Protein AF-A0A6J6HUC5-F1 (afdb_monomer)

Solvent-accessible surface area (backbone atoms only — not comparable to full-atom values): 7338 Å² total; per-residue (Å²): 131,94,62,47,82,43,80,55,97,92,41,81,43,76,46,61,65,71,79,52,49,52,60,52,55,51,50,54,52,51,52,50,19,51,51,27,42,74,72,78,44,67,62,72,72,86,56,63,67,57,55,51,50,39,53,73,71,35,66,73,61,20,65,40,24,32,47,64,48,53,74,62,58,45,51,67,88,85,74,38,88,35,55,26,35,86,55,73,29,87,44,52,39,64,34,46,76,31,66,68,38,40,40,47,71,72,56,59,86,56,96,85,62,81,86,72,82,84,80,77,131

Secondary structure (DSSP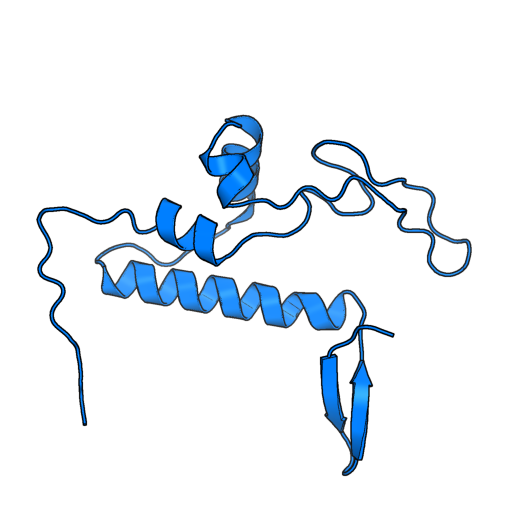, 8-state):
---EEEEETTEEEEE-SHHHHHHHHHHHHHHHHHHHHHTT-PPP---HHHHHHHHHH-HHHHHHHEE---S-B--SSS---PBP-SSSBTTTBT-EE-HHHHHHHHS---TTS--------

InterPro domains:
  IPR036852 Peptidase S8/S53 domain superfamily [G3DSA:3.40.50.200] (2-107)
  IPR036852 Peptidase S8/S53 domain superfamily [SSF52743] (4-106)
  IPR050819 Tripeptidyl-peptidase I and related peptidases [PTHR14218] (3-106)

Radius of gyration: 17.89 Å; Cα contacts (8 Å, |Δi|>4): 130; chains: 1; bounding box: 52×26×49 Å

Sequence (121 aa):
MPGYFLFYQGAWGAVGGTSASAPFTATAFALQSTARVAHGGSRLGFVAPLLYQIAENGGADAERAILDITLGNNDAHEVGVYRATVGYDMASGLGTVRHDGLYDILNPIRPEEPVEPKFTG

Organism: NCBI:txid449393

Mean predicted aligned error: 6.91 Å

Structure (mmCIF, N/CA/C/O backbone):
data_AF-A0A6J6HUC5-F1
#
_entry.id   AF-A0A6J6HUC5-F1
#
loop_
_atom_site.group_PDB
_atom_site.id
_atom_site.type_symbol
_atom_site.label_atom_id
_atom_site.label_alt_id
_atom_site.label_comp_id
_atom_site.label_asym_id
_atom_site.label_entity_id
_atom_site.label_seq_id
_atom_site.pdbx_PDB_ins_code
_atom_site.Cartn_x
_atom_site.Cartn_y
_atom_site.Cartn_z
_atom_site.occupancy
_atom_site.B_iso_or_equiv
_atom_site.auth_seq_id
_atom_site.auth_comp_id
_atom_site.auth_asym_id
_atom_site.auth_atom_id
_atom_site.pdbx_PDB_model_num
ATOM 1 N N . MET A 1 1 ? 6.709 -16.334 -14.437 1.00 49.97 1 MET A N 1
ATOM 2 C CA . MET A 1 1 ? 6.824 -15.038 -13.736 1.00 49.97 1 MET A CA 1
ATOM 3 C C . MET A 1 1 ? 5.502 -14.804 -13.015 1.00 49.97 1 MET A C 1
ATOM 5 O O . MET A 1 1 ? 4.481 -15.045 -13.653 1.00 49.97 1 MET A O 1
ATOM 9 N N . PRO A 1 2 ? 5.479 -14.442 -11.722 1.00 74.81 2 PRO A N 1
ATOM 10 C CA . PRO A 1 2 ? 4.243 -13.994 -11.079 1.00 74.81 2 PRO A CA 1
ATOM 11 C C . PRO A 1 2 ? 3.696 -12.747 -11.798 1.00 74.81 2 PRO A C 1
ATOM 13 O O . PRO A 1 2 ? 4.475 -11.934 -12.293 1.00 74.81 2 PRO A O 1
ATOM 16 N N . GLY A 1 3 ? 2.372 -12.622 -11.898 1.00 83.00 3 GLY A N 1
ATOM 17 C CA . GLY A 1 3 ? 1.691 -11.539 -12.614 1.00 83.00 3 GLY A CA 1
ATOM 18 C C . GLY A 1 3 ? 0.169 -11.709 -12.591 1.00 83.00 3 GLY A C 1
ATOM 19 O O . GLY A 1 3 ? -0.337 -12.736 -12.138 1.00 83.00 3 GLY A O 1
ATOM 20 N N . TYR A 1 4 ? -0.556 -10.705 -13.076 1.00 87.75 4 TYR A N 1
ATOM 21 C CA . TYR A 1 4 ? -2.014 -10.721 -13.193 1.00 87.75 4 TYR A CA 1
ATOM 22 C C . TYR A 1 4 ? -2.423 -11.214 -14.577 1.00 87.75 4 TYR A C 1
ATOM 24 O O . TYR A 1 4 ? -1.856 -10.781 -15.580 1.00 87.75 4 TYR A O 1
ATOM 32 N N . PHE A 1 5 ? -3.430 -12.083 -14.653 1.00 91.56 5 PHE A N 1
ATOM 33 C CA . PHE A 1 5 ? -4.016 -12.450 -15.937 1.00 91.56 5 PHE A CA 1
ATOM 34 C C . PHE A 1 5 ? -4.945 -11.341 -16.428 1.00 91.56 5 PHE A C 1
ATOM 36 O O . PHE A 1 5 ? -5.891 -10.957 -15.742 1.00 91.56 5 PHE A O 1
ATOM 43 N N . LEU A 1 6 ? -4.672 -10.845 -17.631 1.00 92.12 6 LEU A N 1
ATOM 44 C CA . LEU A 1 6 ? -5.479 -9.856 -18.330 1.00 92.12 6 LEU A CA 1
ATOM 45 C C . LEU A 1 6 ? -5.998 -10.482 -19.623 1.00 92.12 6 LEU A C 1
ATOM 47 O O . LEU A 1 6 ? -5.232 -11.073 -20.384 1.00 92.12 6 LEU A O 1
ATOM 51 N N . PHE A 1 7 ? -7.290 -10.318 -19.887 1.00 92.75 7 PHE A N 1
ATOM 52 C CA . PHE A 1 7 ? -7.852 -10.600 -21.200 1.00 92.75 7 PHE A CA 1
ATOM 53 C C . PHE A 1 7 ? -7.885 -9.308 -22.017 1.00 92.75 7 PHE A C 1
ATOM 55 O O . PHE A 1 7 ? -8.558 -8.348 -21.641 1.00 92.75 7 PHE A O 1
ATOM 62 N N . TYR A 1 8 ? -7.146 -9.269 -23.122 1.00 93.81 8 TYR A N 1
ATOM 63 C CA . TYR A 1 8 ? -7.031 -8.088 -23.973 1.00 93.81 8 TYR A CA 1
ATOM 64 C C . TYR A 1 8 ? -6.973 -8.504 -25.443 1.00 93.81 8 TYR A C 1
ATOM 66 O O . TYR A 1 8 ? -6.308 -9.474 -25.795 1.00 93.81 8 TYR A O 1
ATOM 74 N N . GLN A 1 9 ? -7.713 -7.791 -26.299 1.00 94.81 9 GLN A N 1
ATOM 75 C CA . GLN A 1 9 ? -7.807 -8.067 -27.743 1.00 94.81 9 GLN A CA 1
ATOM 76 C C . GLN A 1 9 ? -8.108 -9.539 -28.098 1.00 94.81 9 GLN A C 1
ATOM 78 O O . GLN A 1 9 ? -7.591 -10.077 -29.071 1.00 94.81 9 GLN A O 1
ATOM 83 N N . GLY A 1 10 ? -8.970 -10.198 -27.319 1.00 96.62 10 GLY A N 1
ATOM 84 C CA . GLY A 1 10 ? -9.394 -11.572 -27.603 1.00 96.62 10 GLY A CA 1
ATOM 85 C C . GLY A 1 10 ? -8.447 -12.663 -27.093 1.00 96.62 10 GLY A C 1
ATOM 86 O O . GLY A 1 10 ? -8.703 -13.836 -27.354 1.00 96.62 10 GLY A O 1
ATOM 87 N N . ALA A 1 11 ? -7.387 -12.313 -26.359 1.00 95.69 11 ALA A N 1
ATOM 88 C CA . ALA A 1 11 ? -6.417 -13.270 -25.835 1.00 95.69 11 ALA A CA 1
ATOM 89 C C . ALA A 1 11 ? -6.128 -13.055 -24.343 1.00 95.69 11 ALA A C 1
ATOM 91 O O . ALA A 1 11 ? -6.179 -11.937 -23.829 1.00 95.69 11 ALA A O 1
ATOM 92 N N . TRP A 1 12 ? -5.790 -14.145 -23.653 1.00 95.06 12 TRP A N 1
ATOM 93 C CA . TRP A 1 12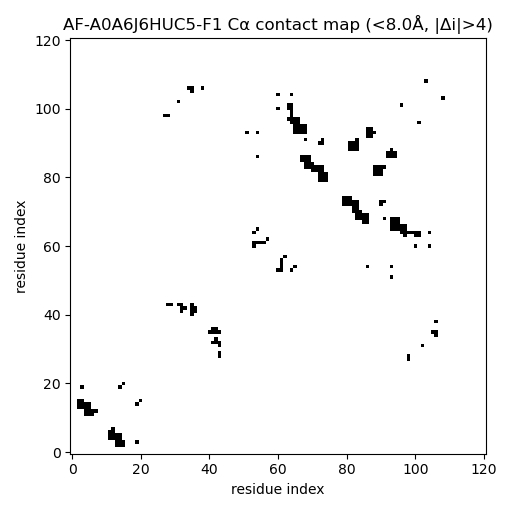 ? -5.249 -14.102 -22.297 1.00 95.06 12 TRP A CA 1
ATOM 94 C C . TRP A 1 12 ? -3.751 -13.806 -22.332 1.00 95.06 12 TRP A C 1
ATOM 96 O O . TRP A 1 12 ? -3.004 -14.430 -23.085 1.00 95.06 12 TRP A O 1
ATOM 106 N N . GLY A 1 13 ? -3.310 -12.897 -21.471 1.00 91.50 13 GLY A N 1
ATOM 107 C CA . GLY A 1 13 ? -1.903 -12.601 -21.233 1.00 91.50 13 GLY A CA 1
ATOM 108 C C . GLY A 1 13 ? -1.627 -12.380 -19.750 1.00 91.50 13 GLY A C 1
ATOM 109 O O . GLY A 1 13 ? -2.548 -12.208 -18.953 1.00 91.50 13 GLY A O 1
ATOM 110 N N . ALA A 1 14 ? -0.350 -12.389 -19.378 1.00 91.38 14 ALA A N 1
ATOM 111 C CA . ALA A 1 14 ? 0.095 -11.998 -18.047 1.00 91.38 14 ALA A CA 1
ATOM 112 C C . ALA A 1 14 ? 0.665 -10.575 -18.097 1.00 91.38 14 ALA A C 1
ATOM 114 O O . ALA A 1 14 ? 1.484 -10.264 -18.962 1.00 91.38 14 ALA A O 1
ATOM 115 N N . VAL A 1 15 ? 0.241 -9.727 -17.164 1.00 90.12 15 VAL A N 1
ATOM 116 C CA . VAL A 1 15 ? 0.730 -8.355 -16.987 1.00 90.12 15 VAL A CA 1
ATOM 117 C C . VAL A 1 15 ? 1.253 -8.152 -15.567 1.00 90.12 15 VAL A C 1
ATOM 119 O O . VAL A 1 15 ? 0.934 -8.907 -14.648 1.00 90.12 15 VAL A O 1
ATOM 122 N N . GLY A 1 16 ? 2.065 -7.120 -15.375 1.00 88.12 16 GLY A N 1
ATOM 123 C CA . GLY A 1 16 ? 2.602 -6.741 -14.072 1.00 88.12 16 GLY A CA 1
ATOM 124 C C . GLY A 1 16 ? 2.795 -5.233 -13.975 1.00 88.12 16 GLY A C 1
ATOM 125 O O . GLY A 1 16 ? 2.098 -4.464 -14.635 1.00 88.12 16 GLY A O 1
ATOM 126 N N . GLY A 1 17 ? 3.767 -4.819 -13.168 1.00 88.81 17 GLY A N 1
ATOM 127 C CA . GLY A 1 17 ? 4.110 -3.413 -12.975 1.00 88.81 17 GLY A CA 1
ATOM 128 C C . GLY A 1 17 ? 3.208 -2.690 -11.973 1.00 88.81 17 GLY A C 1
ATOM 129 O O . GLY A 1 17 ? 2.150 -3.176 -11.571 1.00 88.81 17 GLY A O 1
ATOM 130 N N . THR A 1 18 ? 3.632 -1.491 -11.577 1.00 90.06 18 THR A N 1
ATOM 131 C CA . THR A 1 18 ? 2.909 -0.635 -10.619 1.00 90.06 18 THR A CA 1
ATOM 132 C C . THR A 1 18 ? 1.516 -0.249 -11.116 1.00 90.06 18 THR A C 1
ATOM 134 O O . THR A 1 18 ? 0.598 -0.084 -10.313 1.00 90.06 18 THR A O 1
ATOM 137 N N . SER A 1 19 ? 1.324 -0.193 -12.438 1.00 92.19 19 SER A N 1
ATOM 138 C CA . SER A 1 19 ? 0.017 -0.006 -13.073 1.00 92.19 19 SER A CA 1
ATOM 139 C C . SER A 1 19 ? -0.985 -1.107 -12.731 1.00 92.19 19 SER A C 1
ATOM 141 O O . SER A 1 19 ? -2.172 -0.815 -12.672 1.00 92.19 19 SER A O 1
ATOM 143 N N . ALA A 1 20 ? -0.540 -2.346 -12.490 1.00 90.38 20 ALA A N 1
ATOM 144 C CA . ALA A 1 20 ? -1.421 -3.424 -12.043 1.00 90.38 20 ALA A CA 1
ATOM 145 C C . ALA A 1 20 ? -1.705 -3.343 -10.531 1.00 90.38 20 ALA A C 1
ATOM 147 O O . ALA A 1 20 ? -2.813 -3.649 -10.095 1.00 90.38 20 ALA A O 1
ATOM 148 N N . SER A 1 21 ? -0.741 -2.866 -9.736 1.00 90.94 21 SER A N 1
ATOM 149 C CA . SER A 1 21 ? -0.917 -2.664 -8.290 1.00 90.94 21 SER A CA 1
ATOM 150 C C . SER A 1 21 ? -1.907 -1.538 -7.965 1.00 90.94 21 SER A C 1
ATOM 152 O O . SER A 1 21 ? -2.744 -1.693 -7.079 1.00 90.94 21 SER A O 1
ATOM 154 N N . ALA A 1 22 ? -1.861 -0.421 -8.699 1.00 93.62 22 ALA A N 1
ATOM 155 C CA . ALA A 1 22 ? -2.703 0.752 -8.448 1.00 93.62 22 ALA A CA 1
ATOM 156 C C . ALA A 1 22 ? -4.224 0.460 -8.389 1.00 93.62 22 ALA A C 1
ATOM 158 O O . ALA A 1 22 ? -4.849 0.812 -7.383 1.00 93.62 22 ALA A O 1
ATOM 159 N N . PRO A 1 23 ? -4.855 -0.193 -9.390 1.00 93.38 23 PRO A N 1
ATOM 160 C CA . PRO A 1 23 ? -6.283 -0.504 -9.339 1.00 93.38 23 PRO A CA 1
ATOM 161 C C . PRO A 1 23 ? -6.634 -1.540 -8.264 1.00 93.38 23 PRO A C 1
ATOM 163 O O . PRO A 1 23 ? -7.733 -1.482 -7.708 1.00 93.38 23 PRO A O 1
ATOM 166 N N . PHE A 1 24 ? -5.716 -2.454 -7.929 1.00 91.81 24 PHE A N 1
ATOM 167 C CA . PHE A 1 24 ? -5.923 -3.423 -6.851 1.00 91.81 24 PHE A CA 1
ATOM 168 C C . PHE A 1 24 ? -6.028 -2.713 -5.494 1.00 91.81 24 PHE A C 1
ATOM 170 O O . PHE A 1 24 ? -7.027 -2.860 -4.787 1.00 91.81 24 PHE A O 1
ATOM 177 N N . THR A 1 25 ? -5.055 -1.855 -5.180 1.00 93.31 25 THR A N 1
ATOM 178 C CA . THR A 1 25 ? -5.051 -1.044 -3.955 1.00 93.31 25 THR A CA 1
ATOM 179 C C . THR A 1 25 ? -6.259 -0.104 -3.886 1.00 93.31 25 THR A C 1
ATOM 181 O O . THR A 1 25 ? -6.903 -0.002 -2.841 1.00 93.31 25 THR A O 1
ATOM 184 N N . ALA A 1 26 ? -6.625 0.545 -4.999 1.00 94.12 26 ALA A N 1
ATOM 185 C CA . ALA A 1 26 ? -7.804 1.412 -5.056 1.00 94.12 26 ALA A CA 1
ATOM 186 C C . ALA A 1 26 ? -9.102 0.647 -4.742 1.00 94.12 26 ALA A C 1
ATOM 188 O O . ALA A 1 26 ? -9.928 1.117 -3.955 1.00 94.12 26 ALA A O 1
ATOM 189 N N . THR A 1 27 ? -9.261 -0.553 -5.308 1.00 95.31 27 THR A N 1
ATOM 190 C CA . THR A 1 27 ? -10.430 -1.410 -5.059 1.00 95.31 27 THR A CA 1
ATOM 191 C C . THR A 1 27 ? -10.500 -1.833 -3.595 1.00 95.31 27 THR A C 1
ATOM 193 O O . THR A 1 27 ? -11.562 -1.754 -2.978 1.00 95.31 27 THR A O 1
ATOM 196 N N . ALA A 1 28 ? -9.371 -2.214 -3.000 1.00 94.88 28 ALA A N 1
ATOM 197 C CA . ALA A 1 28 ? -9.33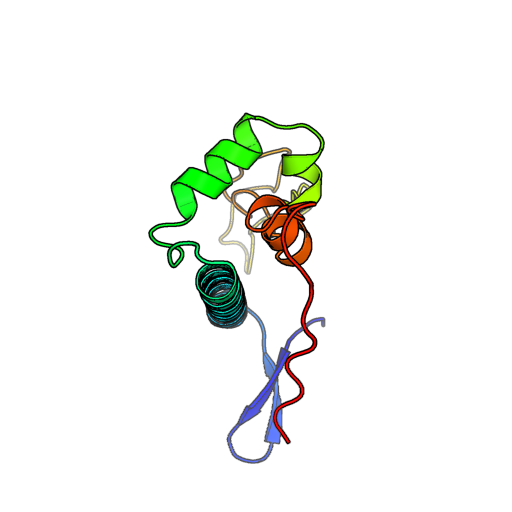3 -2.619 -1.602 1.00 94.88 28 ALA A CA 1
ATOM 198 C C . ALA A 1 28 ? -9.713 -1.472 -0.641 1.00 94.88 28 ALA A C 1
ATOM 200 O O . ALA A 1 28 ? -10.523 -1.677 0.266 1.00 94.88 28 ALA A O 1
ATOM 201 N N . PHE A 1 29 ? -9.241 -0.241 -0.875 1.00 95.69 29 PHE A N 1
ATOM 202 C CA . PHE A 1 29 ? -9.684 0.923 -0.089 1.00 95.69 29 PHE A CA 1
ATOM 203 C C . PHE A 1 29 ? -11.161 1.280 -0.311 1.00 95.69 29 PHE A C 1
ATOM 205 O O . PHE A 1 29 ? -11.837 1.726 0.624 1.00 95.69 29 PHE A O 1
ATOM 212 N N . ALA A 1 30 ? -11.693 1.068 -1.518 1.00 94.44 30 ALA A N 1
ATOM 213 C CA . ALA A 1 30 ? -13.116 1.258 -1.790 1.00 94.44 30 ALA A CA 1
ATOM 214 C C . ALA A 1 30 ? -13.983 0.254 -1.007 1.00 94.44 30 ALA A C 1
ATOM 216 O O . ALA A 1 30 ? -15.001 0.642 -0.423 1.00 94.44 30 ALA A O 1
ATOM 217 N N . LEU A 1 31 ? -13.554 -1.011 -0.925 1.00 93.62 31 LEU A N 1
ATOM 218 C CA . LEU A 1 31 ? -14.218 -2.039 -0.118 1.00 93.62 31 LEU A CA 1
ATOM 219 C C . LEU A 1 31 ? -14.171 -1.699 1.374 1.00 93.62 31 LEU A C 1
ATOM 221 O O . LEU A 1 31 ? -15.210 -1.700 2.032 1.00 93.62 31 LEU A O 1
ATOM 225 N N . GLN A 1 32 ? -13.005 -1.309 1.893 1.00 93.38 32 GLN A N 1
ATOM 226 C CA . GLN A 1 32 ? -12.870 -0.874 3.287 1.00 93.38 32 GLN A CA 1
ATOM 227 C C . GLN A 1 32 ? -13.747 0.347 3.599 1.00 93.38 32 GLN A C 1
ATOM 229 O O . GLN A 1 32 ? -14.402 0.392 4.638 1.00 93.38 32 GLN A O 1
ATOM 234 N N . SER A 1 33 ? -13.822 1.321 2.686 1.00 94.12 33 SER A N 1
ATOM 235 C CA . SER A 1 33 ? -14.717 2.477 2.829 1.00 94.12 33 SER A CA 1
ATOM 236 C C . SER A 1 33 ? -16.187 2.073 2.870 1.00 94.12 33 SER A C 1
ATOM 238 O O . SER A 1 33 ? -16.953 2.630 3.653 1.00 94.12 33 SER A O 1
ATOM 240 N N . THR A 1 34 ? -16.578 1.115 2.028 1.00 92.44 34 THR A N 1
ATOM 241 C CA . THR A 1 34 ? -17.952 0.601 1.970 1.00 92.44 34 THR A CA 1
ATOM 242 C C . THR A 1 34 ? -18.314 -0.120 3.263 1.00 92.44 34 THR A C 1
ATOM 244 O O . THR A 1 34 ? -19.368 0.154 3.834 1.00 92.44 34 THR A O 1
ATOM 247 N N . ALA A 1 35 ? -17.418 -0.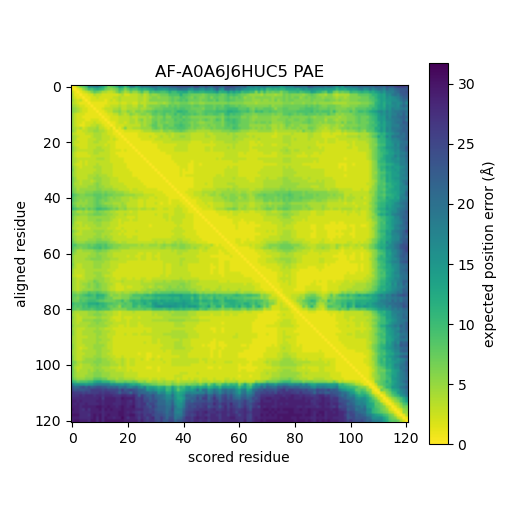968 3.771 1.00 90.94 35 ALA A N 1
ATOM 248 C CA . ALA A 1 35 ? -17.609 -1.651 5.044 1.00 90.94 35 ALA A CA 1
ATOM 249 C C . ALA A 1 35 ? -17.743 -0.671 6.213 1.00 90.94 35 ALA A C 1
ATOM 251 O O . ALA A 1 35 ? -18.694 -0.762 6.982 1.00 90.94 35 ALA A O 1
ATOM 252 N N . ARG A 1 36 ? -16.866 0.337 6.298 1.00 90.44 36 ARG A N 1
ATOM 253 C CA . ARG A 1 36 ? -16.959 1.364 7.346 1.00 90.44 36 ARG A CA 1
ATOM 254 C C . ARG A 1 36 ? -18.312 2.061 7.353 1.00 90.44 36 ARG A C 1
ATOM 256 O O . ARG A 1 36 ? -18.899 2.218 8.415 1.00 90.44 36 ARG A O 1
ATOM 263 N N . VAL A 1 37 ? -18.817 2.451 6.180 1.00 91.75 37 VAL A N 1
ATOM 264 C CA . VAL A 1 37 ? -20.150 3.063 6.059 1.00 91.75 37 VAL A CA 1
ATOM 265 C C . VAL A 1 37 ? -21.249 2.099 6.509 1.00 91.75 37 VAL A C 1
ATOM 267 O O . VAL A 1 37 ? -22.184 2.523 7.184 1.00 91.75 37 VAL A O 1
ATOM 270 N N . ALA A 1 38 ? -21.134 0.808 6.186 1.00 88.38 38 ALA A N 1
ATOM 271 C CA . ALA A 1 38 ? -22.090 -0.206 6.628 1.00 88.38 38 ALA A CA 1
ATOM 272 C C . ALA A 1 38 ? -22.121 -0.384 8.160 1.00 88.38 38 ALA A C 1
ATOM 274 O O . ALA A 1 38 ? -2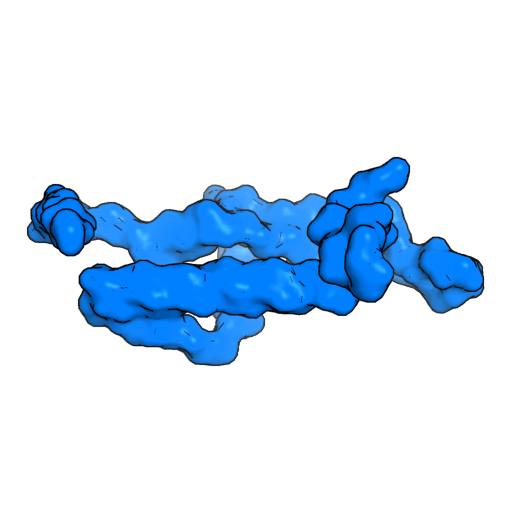3.184 -0.688 8.694 1.00 88.38 38 ALA A O 1
ATOM 275 N N . HIS A 1 39 ? -21.004 -0.123 8.849 1.00 86.31 39 HIS A N 1
ATOM 276 C CA . HIS A 1 39 ? -20.862 -0.143 10.315 1.00 86.31 39 HIS A CA 1
ATOM 277 C C . HIS A 1 39 ? -21.032 1.245 10.974 1.00 86.31 39 HIS A C 1
ATOM 279 O O . HIS A 1 39 ? -20.487 1.523 12.045 1.00 86.31 39 HIS A O 1
ATOM 285 N N . GLY A 1 40 ? -21.734 2.172 10.310 1.00 87.69 40 GLY A N 1
ATOM 286 C CA . GLY A 1 40 ? -22.029 3.509 10.849 1.00 87.69 40 GLY A CA 1
ATOM 287 C C . GLY A 1 40 ? -20.827 4.463 10.919 1.00 87.69 40 GLY A C 1
ATOM 288 O O . GLY A 1 40 ? -20.911 5.527 11.531 1.00 87.69 40 GLY A O 1
ATOM 289 N N . GLY A 1 41 ? -19.700 4.095 10.311 1.00 87.94 41 GLY A N 1
ATOM 290 C CA . GLY A 1 41 ? -18.516 4.932 10.167 1.00 87.94 41 GLY A CA 1
ATOM 291 C C . GLY A 1 41 ? -18.548 5.828 8.925 1.00 87.94 41 GLY A C 1
ATOM 292 O O . GLY A 1 41 ? -19.448 5.784 8.088 1.00 87.94 41 GLY A O 1
ATOM 293 N N . SER A 1 42 ? -17.511 6.650 8.779 1.00 90.94 42 SER A N 1
ATOM 294 C CA . SER A 1 42 ? -17.276 7.460 7.582 1.00 90.94 42 SER A CA 1
ATOM 295 C C . SER A 1 42 ? -16.453 6.709 6.529 1.00 90.94 42 SER A C 1
ATOM 297 O O . SER A 1 42 ? -15.649 5.825 6.852 1.00 90.94 42 SER A O 1
ATOM 299 N N . ARG A 1 43 ? -16.618 7.106 5.258 1.00 92.75 43 ARG A N 1
ATOM 300 C CA . ARG A 1 43 ? -15.752 6.669 4.148 1.00 92.75 43 ARG A CA 1
ATOM 301 C C . ARG A 1 43 ? -14.290 7.000 4.453 1.00 92.75 43 ARG A C 1
ATOM 303 O O . ARG A 1 43 ? -14.013 8.000 5.117 1.00 92.75 43 ARG A O 1
ATOM 310 N N . LEU A 1 44 ? -13.362 6.200 3.927 1.00 91.00 44 LEU A N 1
ATOM 311 C CA . LEU A 1 44 ? -11.951 6.563 3.988 1.00 91.00 44 LEU A CA 1
ATOM 312 C C . LEU A 1 44 ? -11.714 7.801 3.11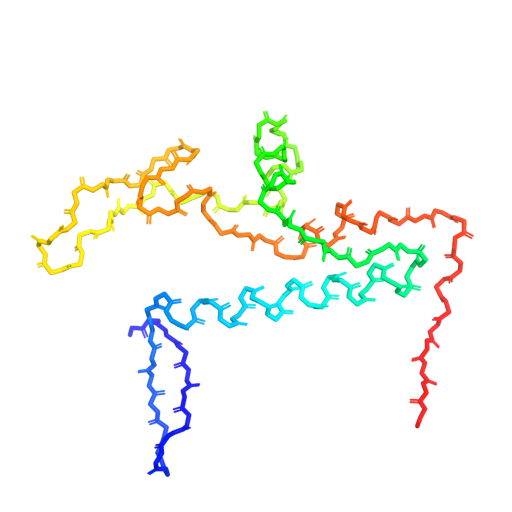7 1.00 91.00 44 LEU A C 1
ATOM 314 O O . LEU A 1 44 ? -12.187 7.879 1.984 1.00 91.00 44 LEU A O 1
ATOM 318 N N . GLY A 1 45 ? -11.017 8.779 3.690 1.00 91.06 45 GLY A N 1
ATOM 319 C CA . GLY A 1 45 ? -10.523 9.954 2.981 1.00 91.06 45 GLY A CA 1
ATOM 320 C C . GLY A 1 45 ? -9.092 9.727 2.503 1.00 91.06 45 GLY A C 1
ATOM 321 O O . GLY A 1 45 ? -8.754 8.675 1.967 1.00 91.06 45 GLY A O 1
ATOM 322 N N . PHE A 1 46 ? -8.223 10.708 2.733 1.00 94.88 46 PHE A N 1
ATOM 323 C CA . PHE A 1 46 ? -6.798 10.559 2.463 1.00 94.88 46 PHE A CA 1
ATOM 324 C C . PHE A 1 46 ? -6.162 9.558 3.442 1.00 94.88 46 PHE A C 1
ATOM 326 O O . PHE A 1 46 ? -6.015 9.848 4.626 1.00 94.88 46 PHE A O 1
ATOM 333 N N . VAL A 1 47 ? -5.815 8.366 2.947 1.00 94.44 47 VAL A N 1
ATOM 334 C CA . VAL A 1 47 ? -5.369 7.228 3.774 1.00 94.44 47 VAL A CA 1
ATOM 335 C C . VAL A 1 47 ? -3.897 7.271 4.175 1.00 94.44 47 VAL A C 1
ATOM 337 O O . VAL A 1 47 ? -3.521 6.581 5.115 1.00 94.44 47 VAL A O 1
ATOM 340 N N . ALA A 1 48 ? -3.053 8.060 3.502 1.00 95.19 48 ALA A N 1
ATOM 341 C CA . ALA A 1 48 ? -1.615 8.024 3.764 1.00 95.19 48 ALA A CA 1
ATOM 342 C C . ALA A 1 48 ? -1.264 8.350 5.232 1.00 95.19 48 ALA A C 1
ATOM 344 O O . ALA A 1 48 ? -0.572 7.537 5.837 1.00 95.19 48 ALA A O 1
ATOM 345 N N . PRO A 1 49 ? -1.786 9.423 5.866 1.00 96.94 49 PRO A N 1
ATOM 346 C CA . PRO A 1 49 ? -1.452 9.734 7.258 1.00 96.94 49 PRO A CA 1
ATOM 347 C C . PRO A 1 49 ? -1.780 8.592 8.227 1.00 96.94 49 PRO A C 1
ATOM 349 O O . PRO A 1 49 ? -0.995 8.306 9.121 1.00 96.94 49 PRO A O 1
ATOM 352 N N . LEU A 1 50 ? -2.898 7.893 8.005 1.00 94.81 50 LEU A N 1
ATOM 353 C CA . LEU A 1 50 ? -3.291 6.729 8.800 1.00 94.81 50 LEU A CA 1
ATOM 354 C C . LEU A 1 50 ? -2.264 5.592 8.689 1.00 94.81 50 LEU A C 1
ATOM 356 O O . LEU A 1 50 ? -1.892 5.008 9.701 1.00 94.81 50 LEU A O 1
ATOM 360 N N . LEU A 1 51 ? -1.809 5.270 7.475 1.00 97.00 51 LEU A N 1
ATOM 361 C CA . LEU A 1 51 ? -0.852 4.180 7.256 1.00 97.00 51 LEU A CA 1
ATOM 362 C C . LEU A 1 51 ? 0.501 4.473 7.908 1.00 97.00 51 LEU A C 1
ATOM 364 O O . LEU A 1 51 ? 1.074 3.592 8.544 1.00 97.00 51 LEU A O 1
ATOM 368 N N . TYR A 1 52 ? 0.982 5.713 7.792 1.00 97.62 52 TYR A N 1
ATOM 369 C CA . TYR A 1 52 ? 2.222 6.129 8.449 1.00 97.62 52 TYR A CA 1
ATOM 370 C C . TYR A 1 52 ? 2.081 6.127 9.972 1.00 97.62 52 TYR A C 1
ATOM 372 O O . TYR A 1 52 ? 2.968 5.626 10.648 1.00 97.62 52 TYR A O 1
ATOM 380 N N . GLN A 1 53 ? 0.943 6.569 10.514 1.00 97.31 53 GLN A N 1
ATOM 381 C CA . GLN A 1 53 ? 0.692 6.506 11.954 1.00 97.31 53 GLN A CA 1
ATOM 382 C C . GLN A 1 53 ? 0.676 5.060 12.480 1.00 97.31 53 GLN A C 1
ATOM 384 O O . GLN A 1 53 ? 1.221 4.788 13.546 1.00 97.31 53 GLN A O 1
ATOM 389 N N . ILE A 1 54 ? 0.076 4.122 11.738 1.00 96.81 54 ILE A N 1
ATOM 390 C CA . ILE A 1 54 ? 0.108 2.692 12.084 1.00 96.81 54 ILE A CA 1
ATOM 391 C C . ILE A 1 54 ? 1.552 2.175 12.084 1.00 96.81 54 ILE A C 1
ATOM 393 O O . ILE A 1 54 ? 1.957 1.516 13.038 1.00 96.81 54 ILE A O 1
ATOM 397 N N . ALA A 1 55 ? 2.333 2.501 11.050 1.00 97.19 55 ALA A N 1
ATOM 398 C CA . ALA A 1 55 ? 3.731 2.091 10.951 1.00 97.19 55 ALA A CA 1
ATOM 399 C C . ALA A 1 55 ? 4.591 2.653 12.098 1.00 97.19 55 ALA A C 1
ATOM 401 O O . ALA A 1 55 ? 5.360 1.913 12.706 1.00 97.19 55 ALA A O 1
ATOM 402 N N . GLU A 1 56 ? 4.436 3.941 12.414 1.00 96.75 56 GLU A N 1
ATOM 403 C CA . GLU A 1 56 ? 5.184 4.638 13.469 1.00 96.75 56 GLU A CA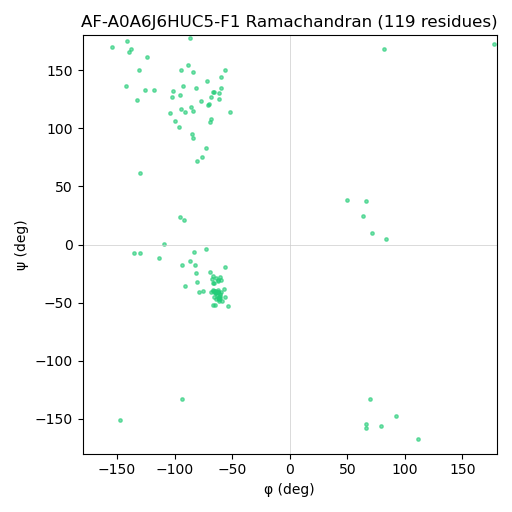 1
ATOM 404 C C . GLU A 1 56 ? 4.851 4.119 14.872 1.00 96.75 56 GLU A C 1
ATOM 406 O O . GLU A 1 56 ? 5.749 3.974 15.701 1.00 96.75 56 GLU A O 1
ATOM 411 N N . ASN A 1 57 ? 3.578 3.804 15.138 1.00 95.81 57 ASN A N 1
ATOM 412 C CA . ASN A 1 57 ? 3.157 3.226 16.417 1.00 95.81 57 ASN A CA 1
ATOM 413 C C . ASN A 1 57 ? 3.712 1.806 16.631 1.00 95.81 57 ASN A C 1
ATOM 415 O O . ASN A 1 57 ? 3.894 1.384 17.775 1.00 95.81 57 ASN A O 1
ATOM 419 N N . GLY A 1 58 ? 3.988 1.077 15.546 1.00 94.19 58 GLY A N 1
ATOM 420 C CA . GLY A 1 58 ? 4.576 -0.257 15.588 1.00 94.19 58 GLY A CA 1
ATOM 421 C C . GLY A 1 58 ? 3.665 -1.324 16.211 1.00 94.19 58 GLY A C 1
ATOM 422 O O . GLY A 1 58 ? 2.438 -1.210 16.252 1.00 94.19 58 GLY A O 1
ATOM 423 N N . GLY A 1 59 ? 4.288 -2.401 16.692 1.00 95.56 59 GLY A N 1
ATOM 424 C CA . GLY A 1 59 ? 3.609 -3.490 17.392 1.00 95.56 59 GLY A CA 1
ATOM 425 C C . GLY A 1 59 ? 2.641 -4.292 16.519 1.00 95.56 59 GLY A C 1
ATOM 426 O O . GLY A 1 59 ? 2.771 -4.364 15.298 1.00 95.56 59 GLY A O 1
ATOM 427 N N . ALA A 1 60 ? 1.652 -4.908 17.170 1.00 95.31 60 ALA A N 1
ATOM 428 C CA . ALA A 1 60 ? 0.755 -5.868 16.529 1.00 95.31 60 ALA A CA 1
ATOM 429 C C . ALA A 1 60 ? -0.085 -5.264 15.392 1.00 95.31 60 ALA A C 1
ATOM 431 O O . ALA A 1 60 ? -0.415 -5.974 14.447 1.00 95.31 60 ALA A O 1
ATOM 432 N N . ASP A 1 61 ? -0.436 -3.978 15.467 1.00 95.19 61 ASP A N 1
ATOM 433 C CA . ASP A 1 61 ? -1.223 -3.323 14.418 1.00 95.19 61 ASP A CA 1
ATOM 434 C C . ASP A 1 61 ? -0.378 -3.030 13.177 1.00 95.19 61 ASP A C 1
ATOM 436 O O . ASP A 1 61 ? -0.841 -3.281 12.064 1.00 95.19 61 ASP A O 1
ATOM 440 N N . ALA A 1 62 ? 0.877 -2.599 13.347 1.00 96.38 62 ALA A N 1
ATOM 441 C CA . ALA A 1 62 ? 1.807 -2.443 12.231 1.00 96.38 62 ALA A CA 1
ATOM 442 C C . ALA A 1 62 ? 2.063 -3.782 11.521 1.00 96.38 62 ALA A C 1
ATOM 444 O O . ALA A 1 62 ? 1.891 -3.870 10.308 1.00 96.38 62 ALA A O 1
ATOM 445 N N . GLU A 1 63 ? 2.366 -4.847 12.271 1.00 95.81 63 GLU A N 1
ATOM 446 C CA . GLU A 1 63 ? 2.592 -6.198 11.720 1.00 95.81 63 GLU A CA 1
ATOM 447 C C . GLU A 1 63 ? 1.346 -6.781 11.025 1.00 95.81 63 GLU A C 1
ATOM 449 O O . GLU A 1 63 ? 1.431 -7.568 10.070 1.00 95.81 63 GLU A O 1
ATOM 454 N N . ARG A 1 64 ? 0.158 -6.400 11.510 1.00 95.81 64 ARG A N 1
ATOM 455 C CA . ARG A 1 64 ? -1.124 -6.844 10.962 1.00 95.81 64 ARG A CA 1
ATOM 456 C C . ARG A 1 64 ? -1.497 -6.089 9.689 1.00 95.81 64 ARG A C 1
ATOM 458 O O . ARG A 1 64 ? -1.986 -6.730 8.765 1.00 95.81 64 ARG A O 1
ATOM 465 N N . ALA A 1 65 ? -1.277 -4.776 9.615 1.00 96.75 65 ALA A N 1
ATOM 466 C CA . ALA A 1 65 ? -1.684 -3.949 8.472 1.00 96.75 65 ALA A CA 1
ATOM 467 C C . ALA A 1 65 ? -0.603 -3.749 7.404 1.00 96.75 65 ALA A C 1
ATOM 469 O O . ALA A 1 65 ? -0.940 -3.346 6.288 1.00 96.75 65 ALA A O 1
ATOM 470 N N . ILE A 1 66 ? 0.671 -4.002 7.705 1.00 97.81 66 ILE A N 1
ATOM 471 C CA . ILE A 1 66 ? 1.784 -3.691 6.806 1.00 97.81 66 ILE A CA 1
ATOM 472 C C . ILE A 1 66 ? 2.715 -4.900 6.706 1.00 97.81 66 ILE A C 1
ATOM 474 O O . ILE A 1 66 ? 3.213 -5.421 7.699 1.00 97.81 66 ILE A O 1
ATOM 478 N N . LEU A 1 67 ? 2.945 -5.351 5.476 1.00 97.50 67 LEU A N 1
ATOM 479 C CA . LEU A 1 67 ? 4.006 -6.291 5.146 1.00 97.50 67 LEU A CA 1
ATOM 480 C C . LEU A 1 67 ? 5.213 -5.497 4.645 1.00 97.50 67 LEU A C 1
ATOM 482 O O . LEU A 1 67 ? 5.233 -5.072 3.488 1.00 97.50 67 LEU A O 1
ATOM 486 N N . ASP A 1 68 ? 6.196 -5.324 5.522 1.00 97.81 68 ASP A N 1
ATOM 487 C CA . ASP A 1 68 ? 7.459 -4.650 5.224 1.00 97.81 68 ASP A CA 1
ATOM 488 C C . ASP A 1 68 ? 8.313 -5.477 4.243 1.00 97.81 68 ASP A C 1
ATOM 490 O O . ASP A 1 68 ? 8.557 -6.672 4.454 1.00 97.81 68 ASP A O 1
ATOM 494 N N . ILE A 1 69 ? 8.747 -4.852 3.147 1.00 97.88 69 ILE A N 1
ATOM 495 C CA . ILE A 1 69 ? 9.549 -5.504 2.110 1.00 97.88 69 ILE A CA 1
ATOM 496 C C . ILE A 1 69 ? 11.007 -5.137 2.346 1.00 97.88 69 ILE A C 1
ATOM 498 O O . ILE A 1 69 ? 11.438 -4.045 2.024 1.00 97.88 69 ILE A O 1
ATOM 502 N N . THR A 1 70 ? 11.795 -6.091 2.840 1.00 98.00 70 THR A N 1
ATOM 503 C CA . THR A 1 70 ? 13.189 -5.842 3.256 1.00 98.00 70 THR A CA 1
ATOM 504 C C . THR A 1 70 ? 14.233 -6.461 2.324 1.00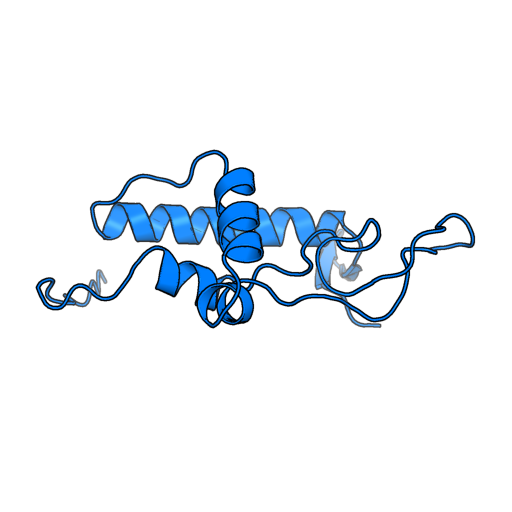 98.00 70 THR A C 1
ATOM 506 O O . THR A 1 70 ? 15.439 -6.362 2.562 1.00 98.00 70 THR A O 1
ATOM 509 N N . LEU A 1 71 ? 13.786 -7.127 1.255 1.00 97.44 71 LEU A N 1
ATOM 510 C CA . LEU A 1 71 ? 14.634 -7.835 0.298 1.00 97.44 71 LEU A CA 1
ATOM 511 C C . LEU A 1 71 ? 14.358 -7.360 -1.129 1.00 97.44 71 LEU A C 1
ATOM 513 O O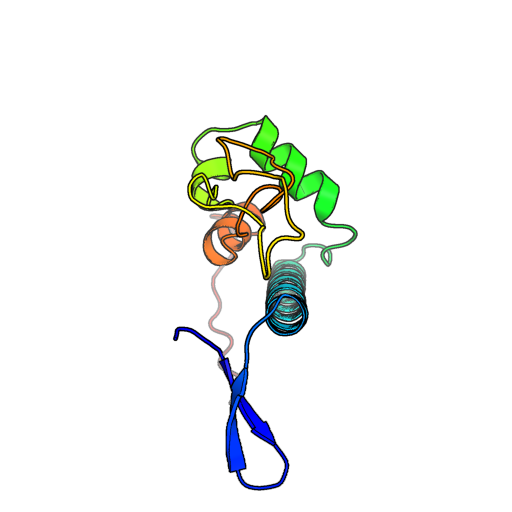 . LEU A 1 71 ? 13.213 -7.318 -1.571 1.00 97.44 71 LEU A O 1
ATOM 517 N N . GLY A 1 72 ? 15.432 -7.078 -1.868 1.00 95.25 72 GLY A N 1
ATOM 518 C CA . GLY A 1 72 ? 15.380 -6.628 -3.258 1.00 95.25 72 GLY A CA 1
ATOM 519 C C . GLY A 1 72 ? 15.821 -5.176 -3.435 1.00 95.25 72 GLY A C 1
ATOM 520 O O . GLY A 1 72 ? 16.449 -4.576 -2.558 1.00 95.25 72 GLY A O 1
ATOM 521 N N . ASN A 1 73 ? 15.547 -4.632 -4.614 1.00 95.88 73 ASN A N 1
ATOM 522 C CA . ASN A 1 73 ? 15.815 -3.250 -4.994 1.00 95.88 73 ASN A CA 1
ATOM 523 C C . ASN A 1 73 ? 14.836 -2.836 -6.105 1.00 95.88 73 ASN A C 1
ATOM 525 O O . ASN A 1 73 ? 14.123 -3.679 -6.655 1.00 95.88 73 ASN A O 1
ATOM 529 N N . ASN A 1 74 ? 14.801 -1.547 -6.432 1.00 94.44 74 ASN A N 1
ATOM 530 C CA . ASN A 1 74 ? 14.009 -1.035 -7.550 1.00 94.44 74 ASN A CA 1
ATOM 531 C C . ASN A 1 74 ? 14.793 -0.961 -8.870 1.00 94.44 74 ASN A C 1
ATOM 533 O O . ASN A 1 74 ? 14.410 -0.203 -9.763 1.00 94.44 74 ASN A O 1
ATOM 537 N N . ASP A 1 75 ? 15.880 -1.725 -9.000 1.00 92.94 75 ASP A N 1
ATOM 538 C CA . ASP A 1 75 ? 16.732 -1.723 -10.183 1.00 92.94 75 ASP A CA 1
ATOM 539 C C . ASP A 1 75 ? 16.155 -2.577 -11.315 1.00 92.94 75 ASP A C 1
ATOM 541 O O . ASP A 1 75 ? 16.607 -3.678 -11.632 1.00 92.94 75 ASP A O 1
ATOM 545 N N . ALA A 1 76 ? 15.089 -2.060 -11.919 1.00 85.12 76 ALA A N 1
ATOM 546 C CA . ALA A 1 76 ? 14.550 -2.599 -13.153 1.00 85.12 76 ALA A CA 1
ATOM 547 C C . ALA A 1 76 ? 15.327 -2.006 -14.331 1.00 85.12 76 ALA A C 1
ATOM 549 O O . ALA A 1 76 ? 15.205 -0.818 -14.587 1.00 85.12 76 ALA A O 1
ATOM 550 N N . HIS A 1 77 ? 16.063 -2.830 -15.079 1.00 85.62 77 HIS A N 1
ATOM 551 C CA . HIS A 1 77 ? 16.829 -2.406 -16.263 1.00 85.62 77 HIS A CA 1
ATOM 552 C C . HIS A 1 77 ? 18.003 -1.449 -15.983 1.00 85.62 77 HIS A C 1
ATOM 554 O O . HIS A 1 77 ? 18.268 -0.572 -16.800 1.00 85.62 77 HIS A O 1
ATOM 560 N N . GLU A 1 78 ? 18.718 -1.636 -14.869 1.00 86.62 78 GLU A N 1
ATOM 561 C CA . GLU A 1 78 ? 19.948 -0.887 -14.534 1.00 86.62 78 GLU A CA 1
ATOM 562 C C . GLU A 1 78 ? 19.724 0.628 -14.331 1.00 86.62 78 GLU A C 1
ATOM 564 O O . GLU A 1 78 ? 20.638 1.436 -14.503 1.00 86.62 78 GLU A O 1
ATOM 569 N N . VAL A 1 79 ? 18.497 1.035 -13.978 1.00 88.06 79 VAL A N 1
ATOM 570 C CA . VAL A 1 79 ? 18.140 2.439 -13.694 1.00 88.06 79 VAL A CA 1
ATOM 571 C C . VAL A 1 79 ? 17.756 2.708 -12.238 1.00 88.06 79 VAL A C 1
ATOM 573 O O . VAL A 1 79 ? 17.639 3.873 -11.849 1.00 88.06 79 VAL A O 1
ATOM 576 N N . GLY A 1 80 ? 17.540 1.675 -11.422 1.00 86.75 80 GLY A N 1
ATOM 577 C CA . GLY A 1 80 ? 17.190 1.846 -10.011 1.00 86.75 80 GLY A CA 1
ATOM 578 C C . GLY A 1 80 ? 18.414 1.782 -9.107 1.00 86.75 80 GLY A C 1
ATOM 579 O O . GLY A 1 80 ? 19.402 1.121 -9.402 1.00 86.75 80 GLY A O 1
ATOM 580 N N . VAL A 1 81 ? 18.357 2.485 -7.978 1.00 94.62 81 VAL A N 1
ATOM 581 C CA . VAL A 1 81 ? 19.508 2.636 -7.068 1.00 94.62 81 VAL A CA 1
ATOM 582 C C . VAL A 1 81 ? 19.174 2.331 -5.612 1.00 94.62 81 VAL A C 1
ATOM 584 O O . VAL A 1 81 ? 20.067 2.298 -4.765 1.00 94.62 81 VAL A O 1
ATOM 587 N N . TYR A 1 82 ? 17.899 2.110 -5.295 1.00 96.94 82 TYR A N 1
ATOM 588 C CA . TYR A 1 82 ? 17.449 1.966 -3.918 1.00 96.94 82 TYR A CA 1
ATOM 589 C C . TYR A 1 82 ? 17.226 0.500 -3.577 1.00 96.94 82 TYR A C 1
ATOM 591 O O . TYR A 1 82 ? 16.511 -0.224 -4.271 1.00 96.94 82 TYR A O 1
ATOM 599 N N . ARG A 1 83 ? 17.853 0.067 -2.482 1.00 97.19 83 ARG A N 1
ATOM 600 C CA . ARG A 1 83 ? 17.611 -1.242 -1.877 1.00 97.19 83 ARG A CA 1
ATOM 601 C C . ARG A 1 83 ? 16.400 -1.164 -0.961 1.00 97.19 83 ARG A C 1
ATOM 603 O O . ARG A 1 83 ? 16.183 -0.133 -0.330 1.00 97.19 83 ARG A O 1
ATOM 610 N N . ALA A 1 84 ? 15.679 -2.272 -0.873 1.00 98.12 84 ALA A N 1
ATOM 611 C CA . ALA A 1 84 ? 14.649 -2.451 0.132 1.00 98.12 84 ALA A CA 1
ATOM 612 C C . ALA A 1 84 ? 15.305 -2.638 1.517 1.00 98.12 84 ALA A C 1
ATOM 614 O O . ALA A 1 84 ? 16.365 -3.276 1.611 1.00 98.12 84 ALA A O 1
ATOM 615 N N . THR A 1 85 ? 14.732 -2.053 2.568 1.00 97.94 85 THR A N 1
ATOM 616 C CA . THR A 1 85 ? 15.288 -2.071 3.938 1.00 97.94 85 THR A CA 1
ATOM 617 C C . THR A 1 85 ? 14.184 -2.223 4.980 1.00 97.94 85 THR A C 1
ATOM 619 O O . THR A 1 85 ? 13.021 -2.238 4.630 1.00 97.94 85 THR A O 1
ATOM 622 N N . VAL A 1 86 ? 14.538 -2.360 6.263 1.00 97.19 86 VAL A N 1
ATOM 623 C CA . VAL A 1 86 ? 13.538 -2.365 7.344 1.00 97.19 86 VAL A CA 1
ATOM 624 C C . VAL A 1 86 ? 12.867 -0.995 7.445 1.00 97.19 86 VAL A C 1
ATOM 626 O O . VAL A 1 86 ? 13.559 0.021 7.555 1.00 97.19 86 VAL A O 1
ATOM 629 N N . GLY A 1 87 ? 11.537 -0.993 7.493 1.00 96.25 87 GLY A N 1
ATOM 630 C CA . GLY A 1 87 ? 10.711 0.205 7.564 1.00 96.25 87 GLY A CA 1
ATOM 631 C C . GLY A 1 87 ? 10.552 0.888 6.208 1.00 96.25 87 GLY A C 1
ATOM 632 O O . GLY A 1 87 ? 10.678 0.274 5.159 1.00 96.25 87 GLY A O 1
ATOM 633 N N . TYR A 1 88 ? 10.254 2.190 6.222 1.00 97.62 88 TYR A N 1
ATOM 634 C CA . TYR A 1 88 ? 10.085 2.928 4.973 1.00 97.62 88 TYR A CA 1
ATOM 635 C C . TYR A 1 88 ? 11.372 2.930 4.135 1.00 97.62 88 TYR A C 1
ATOM 637 O O . TYR A 1 88 ? 12.427 3.354 4.614 1.00 97.62 88 TYR A O 1
ATOM 645 N N . ASP A 1 89 ? 11.256 2.587 2.853 1.00 98.00 89 ASP A N 1
ATOM 646 C CA . ASP A 1 89 ? 12.342 2.711 1.884 1.00 98.00 89 ASP A CA 1
ATOM 647 C C . ASP A 1 89 ? 11.878 3.256 0.520 1.00 98.00 89 ASP A C 1
ATOM 649 O O . ASP A 1 89 ? 10.691 3.373 0.218 1.00 98.00 89 ASP A O 1
ATOM 653 N N . MET A 1 90 ? 12.837 3.623 -0.330 1.00 97.12 90 MET A N 1
ATOM 654 C CA . MET A 1 90 ? 12.561 4.216 -1.648 1.00 97.12 90 MET A CA 1
ATOM 655 C C . MET A 1 90 ? 12.255 3.183 -2.746 1.00 97.12 90 MET A C 1
ATOM 657 O O . MET A 1 90 ? 11.920 3.570 -3.868 1.00 97.12 90 MET A O 1
ATOM 661 N N . ALA A 1 91 ? 12.390 1.887 -2.461 1.00 96.56 91 ALA A N 1
ATOM 662 C CA . ALA A 1 91 ? 12.066 0.810 -3.389 1.00 96.56 91 ALA A CA 1
ATOM 663 C C . ALA A 1 91 ? 10.607 0.338 -3.249 1.00 96.56 91 ALA A C 1
ATOM 665 O O . ALA A 1 91 ? 9.982 0.000 -4.255 1.00 96.56 91 ALA A O 1
ATOM 666 N N . SER A 1 92 ? 10.066 0.335 -2.029 1.00 96.50 92 SER A N 1
ATOM 667 C CA . SER A 1 92 ? 8.775 -0.263 -1.675 1.00 96.50 92 SER A CA 1
ATOM 668 C C . SER A 1 92 ? 7.884 0.615 -0.781 1.00 96.50 92 SER A C 1
ATOM 670 O O . SER A 1 92 ? 6.711 0.294 -0.576 1.00 96.50 92 SER A O 1
ATOM 672 N N . GLY A 1 93 ? 8.384 1.752 -0.287 1.00 97.31 93 GLY A N 1
ATOM 673 C CA . GLY A 1 93 ? 7.661 2.600 0.658 1.00 97.31 93 GLY A CA 1
ATOM 674 C C . GLY A 1 93 ? 7.551 1.920 2.019 1.00 97.31 93 GLY A C 1
ATOM 675 O O . GLY A 1 93 ? 8.532 1.387 2.512 1.00 97.31 93 GLY A O 1
ATOM 676 N N . LEU A 1 94 ? 6.355 1.914 2.618 1.00 97.75 94 LEU A N 1
ATOM 677 C CA . LEU A 1 94 ? 6.064 1.109 3.818 1.00 97.75 94 LEU A CA 1
ATOM 678 C C . LEU A 1 94 ? 5.956 -0.400 3.514 1.00 97.75 94 LEU A C 1
ATOM 680 O O . LEU A 1 94 ? 5.718 -1.187 4.423 1.00 97.75 94 LEU A O 1
ATOM 684 N N . GLY A 1 95 ? 6.046 -0.807 2.245 1.00 96.88 95 GLY A N 1
ATOM 685 C CA . GLY A 1 95 ? 5.767 -2.165 1.799 1.00 96.88 95 GLY A CA 1
ATOM 686 C C . GLY A 1 95 ? 4.312 -2.353 1.357 1.00 96.88 95 GLY A C 1
ATOM 687 O O . GLY A 1 95 ? 3.680 -1.456 0.792 1.00 96.88 95 GLY A O 1
ATOM 688 N N . THR A 1 96 ? 3.768 -3.553 1.566 1.00 96.56 96 THR A N 1
ATOM 689 C CA . THR A 1 96 ? 2.415 -3.912 1.108 1.00 96.56 96 THR A CA 1
ATOM 690 C C . THR A 1 96 ? 1.383 -3.703 2.209 1.00 96.56 96 THR A C 1
ATOM 692 O O . THR A 1 96 ? 1.515 -4.247 3.303 1.00 96.56 96 THR A O 1
ATOM 695 N N . VAL A 1 97 ? 0.298 -2.987 1.905 1.00 97.06 97 VAL A N 1
ATOM 696 C CA . VAL A 1 97 ? -0.854 -2.899 2.812 1.00 97.06 97 VAL A CA 1
ATOM 697 C C . VAL A 1 97 ? -1.570 -4.250 2.857 1.00 97.06 97 VAL A C 1
ATOM 699 O O . VAL A 1 97 ? -2.062 -4.750 1.844 1.00 97.06 97 VAL A O 1
ATOM 702 N N . ARG A 1 98 ? -1.663 -4.831 4.051 1.00 96.75 98 ARG A N 1
ATOM 703 C CA . ARG A 1 98 ? -2.447 -6.034 4.342 1.00 96.75 98 ARG A CA 1
ATOM 704 C C . ARG A 1 98 ? -3.886 -5.611 4.621 1.00 96.75 98 ARG A C 1
ATOM 706 O O . ARG A 1 98 ? -4.226 -5.141 5.706 1.00 96.75 98 ARG A O 1
ATOM 713 N N . HIS A 1 99 ? -4.718 -5.669 3.584 1.00 94.12 99 HIS A N 1
ATOM 714 C CA . HIS A 1 99 ? -6.059 -5.080 3.612 1.00 94.12 99 HIS A CA 1
ATOM 715 C C . HIS A 1 99 ? -7.054 -5.795 4.539 1.00 94.12 99 HIS A C 1
ATOM 717 O O . HIS A 1 99 ? -8.008 -5.153 4.977 1.00 94.12 99 HIS A O 1
ATOM 723 N N . ASP A 1 100 ? -6.826 -7.071 4.843 1.00 92.56 100 ASP A N 1
ATOM 724 C CA . ASP A 1 100 ? -7.514 -7.852 5.877 1.00 92.56 100 ASP A CA 1
ATOM 725 C C . ASP A 1 100 ? -7.186 -7.321 7.277 1.00 92.56 100 ASP A C 1
ATOM 727 O O . ASP A 1 100 ? -8.074 -6.931 8.028 1.00 92.56 100 ASP A O 1
ATOM 731 N N . GLY A 1 101 ? -5.901 -7.174 7.587 1.00 93.69 101 GLY A N 1
ATOM 732 C CA . GLY A 1 101 ? -5.470 -6.627 8.864 1.00 93.69 101 GLY A CA 1
ATOM 733 C C . GLY A 1 101 ? -5.878 -5.169 9.068 1.00 93.69 101 GLY A C 1
ATOM 734 O O . GLY A 1 101 ? -6.332 -4.780 10.144 1.00 93.69 101 GLY A O 1
ATOM 735 N N . LEU A 1 102 ? -5.784 -4.361 8.009 1.00 94.56 102 LEU A N 1
ATOM 736 C CA . LEU A 1 102 ? -6.267 -2.983 8.027 1.00 94.56 102 LEU A CA 1
ATOM 737 C C . LEU A 1 102 ? -7.796 -2.914 8.186 1.00 94.56 102 LEU A C 1
ATOM 739 O O . LEU A 1 102 ? -8.297 -1.984 8.815 1.00 94.56 102 LEU A O 1
ATOM 743 N N . TYR A 1 103 ? -8.546 -3.882 7.649 1.00 92.50 103 TYR A N 1
ATOM 744 C CA . TYR A 1 103 ? -9.990 -3.966 7.868 1.00 92.50 103 TYR A CA 1
ATOM 745 C C . TYR A 1 103 ? -10.317 -4.157 9.352 1.00 92.50 103 TYR A C 1
ATOM 747 O O . TYR A 1 103 ? -11.163 -3.421 9.861 1.00 92.50 103 TYR A O 1
ATOM 755 N N . ASP A 1 104 ? -9.627 -5.074 10.035 1.00 91.12 104 ASP A N 1
ATOM 756 C CA . ASP A 1 104 ? -9.844 -5.356 11.462 1.00 91.12 104 ASP A CA 1
ATOM 757 C C . ASP A 1 104 ? -9.547 -4.130 12.337 1.00 91.12 104 ASP A C 1
ATOM 759 O O . ASP A 1 104 ? -10.307 -3.812 13.251 1.00 91.12 104 ASP A O 1
ATOM 763 N N . ILE A 1 105 ? -8.478 -3.393 12.016 1.00 91.12 105 ILE A N 1
ATOM 764 C CA . ILE A 1 105 ? -8.109 -2.149 12.711 1.00 91.12 105 ILE A CA 1
ATOM 765 C C . ILE A 1 105 ? -9.175 -1.063 12.498 1.00 91.12 105 ILE A C 1
ATOM 767 O O . ILE A 1 105 ? -9.503 -0.307 13.414 1.00 91.12 105 ILE A O 1
ATOM 771 N N . LEU A 1 106 ? -9.727 -0.960 11.286 1.00 89.06 106 LEU A N 1
ATOM 772 C CA . LEU A 1 106 ? -10.702 0.078 10.939 1.00 89.06 106 LEU A CA 1
ATOM 773 C C . LEU A 1 106 ? -12.131 -0.236 11.377 1.00 89.06 106 LEU A C 1
ATOM 775 O O . LEU A 1 106 ? -12.922 0.702 11.524 1.00 89.06 106 LEU A O 1
ATOM 779 N N . ASN A 1 107 ? -12.459 -1.515 11.539 1.00 83.56 107 ASN A N 1
ATOM 780 C CA . ASN A 1 107 ? -13.778 -2.019 11.906 1.00 83.56 107 ASN A CA 1
ATOM 781 C C . ASN A 1 107 ? -13.646 -3.000 13.082 1.00 83.56 107 ASN A C 1
ATOM 783 O O . ASN A 1 107 ? -13.980 -4.178 12.934 1.00 83.56 107 ASN A O 1
ATOM 787 N N . PRO A 1 108 ? -13.145 -2.550 14.248 1.00 73.38 108 PRO A N 1
ATOM 788 C CA . PRO A 1 108 ? -12.999 -3.434 15.393 1.00 73.38 108 PRO A CA 1
ATOM 789 C C . PRO A 1 108 ? -14.372 -3.995 15.765 1.00 73.38 108 PRO A C 1
ATOM 791 O O . PRO A 1 108 ? -15.348 -3.241 15.820 1.00 73.38 108 PRO A O 1
ATOM 794 N N . ILE A 1 109 ? -14.443 -5.309 16.014 1.00 63.47 109 ILE A N 1
ATOM 795 C CA . ILE A 1 109 ? -15.669 -5.972 16.471 1.00 63.47 109 ILE A CA 1
ATOM 796 C C . ILE A 1 109 ? -16.182 -5.202 17.686 1.00 63.47 109 ILE A C 1
ATOM 798 O O . ILE A 1 109 ? -15.533 -5.162 18.732 1.00 63.47 109 ILE A O 1
ATOM 802 N N . ARG A 1 110 ? -17.349 -4.576 17.538 1.00 59.84 110 ARG A N 1
ATOM 803 C CA . ARG A 1 110 ? -18.051 -3.943 18.648 1.00 59.84 110 ARG A CA 1
ATOM 804 C C . ARG A 1 110 ? -18.881 -5.033 19.318 1.00 59.84 110 ARG A C 1
ATOM 806 O O . ARG A 1 110 ? -19.758 -5.578 18.652 1.00 59.84 110 ARG A O 1
ATOM 813 N N . PRO A 1 111 ? -18.644 -5.353 20.602 1.00 56.56 111 PRO A N 1
ATOM 814 C CA . PRO A 1 111 ? -19.420 -6.370 21.319 1.00 56.56 111 PRO A CA 1
ATOM 815 C C . PRO A 1 111 ? -20.934 -6.098 21.321 1.00 56.56 111 PRO A C 1
ATOM 817 O O . PRO A 1 111 ? -21.726 -7.004 21.552 1.00 56.56 111 PRO A O 1
ATOM 820 N N . GLU A 1 112 ? -21.318 -4.847 21.061 1.00 55.06 112 GLU A N 1
ATOM 821 C CA . GLU A 1 112 ? -22.679 -4.321 21.141 1.00 55.06 112 GLU A CA 1
ATOM 822 C C . GLU A 1 112 ? -23.509 -4.502 19.849 1.00 55.06 112 GLU A C 1
ATOM 824 O O . GLU A 1 112 ? -24.717 -4.280 19.882 1.00 55.06 112 GLU A O 1
ATOM 829 N N . GLU A 1 113 ? -22.901 -4.825 18.696 1.00 58.78 113 GLU A N 1
ATOM 830 C CA . GLU A 1 113 ? -23.588 -4.752 17.393 1.00 58.78 113 GLU A CA 1
ATOM 831 C C . GLU A 1 113 ? -23.985 -6.157 16.888 1.00 58.78 113 GLU A C 1
ATOM 833 O O . GLU A 1 113 ? -23.107 -6.971 16.588 1.00 58.78 113 GLU A O 1
ATOM 838 N N . PRO A 1 114 ? -25.291 -6.489 16.791 1.00 53.84 114 PRO A N 1
ATOM 839 C CA . PRO A 1 114 ? -25.726 -7.768 16.245 1.00 53.84 114 PRO A CA 1
ATOM 840 C C . PRO A 1 114 ? -25.263 -7.906 14.793 1.00 53.84 114 PRO A C 1
ATOM 842 O O . PRO A 1 114 ? -25.580 -7.070 13.946 1.00 53.84 114 PRO A O 1
ATOM 845 N N . VAL A 1 115 ? -24.552 -8.991 14.486 1.00 59.19 115 VAL A N 1
ATOM 846 C CA . VAL A 1 115 ? -24.252 -9.372 13.102 1.00 59.19 115 VAL A CA 1
ATOM 847 C C . VAL A 1 115 ? -25.543 -9.908 12.487 1.00 59.19 115 VAL A C 1
ATOM 849 O O . VAL A 1 115 ? -25.786 -11.113 12.496 1.00 59.19 115 VAL A O 1
ATOM 852 N N . GLU A 1 116 ? -26.414 -9.028 11.993 1.00 55.09 116 GLU A N 1
ATOM 853 C CA . GLU A 1 116 ? -27.526 -9.480 11.161 1.00 55.09 116 GLU A CA 1
ATOM 854 C C . GLU A 1 116 ? -26.980 -9.939 9.801 1.00 55.09 116 GLU A C 1
ATOM 856 O O . GLU A 1 116 ? -26.377 -9.140 9.072 1.00 55.09 116 GLU A O 1
ATOM 861 N N . PRO A 1 117 ? -27.183 -11.210 9.415 1.00 50.56 117 PRO A N 1
ATOM 862 C CA . PRO A 1 117 ? -26.810 -11.663 8.091 1.00 50.56 117 PRO A CA 1
ATOM 863 C C . PRO A 1 117 ? -27.735 -11.005 7.062 1.00 50.56 117 PRO A C 1
ATOM 865 O O . PRO A 1 117 ? -28.894 -11.386 6.903 1.00 50.56 117 PRO A O 1
ATOM 868 N N . LYS A 1 118 ? -27.214 -10.020 6.325 1.00 51.62 118 LYS A N 1
ATOM 869 C CA . LYS A 1 118 ? -27.907 -9.434 5.171 1.00 51.62 118 LYS A CA 1
ATOM 870 C C . LYS A 1 118 ? -27.821 -10.384 3.975 1.00 51.62 118 LYS A C 1
ATOM 872 O O . LYS A 1 118 ? -27.069 -10.149 3.035 1.00 51.62 118 LYS A O 1
ATOM 877 N N . PHE A 1 119 ? -28.603 -11.459 4.012 1.00 49.44 119 PHE A N 1
ATOM 878 C CA . PHE A 1 119 ? -28.979 -12.191 2.806 1.00 49.44 119 PHE A CA 1
ATOM 879 C C . PHE A 1 119 ? -30.186 -11.486 2.186 1.00 49.44 119 PHE A C 1
ATOM 881 O O . PHE A 1 119 ? -31.330 -11.751 2.544 1.00 49.44 119 PHE A O 1
ATOM 888 N N . THR A 1 120 ? -29.936 -10.548 1.278 1.00 47.97 120 THR A N 1
ATOM 889 C CA . THR A 1 120 ? -30.969 -10.072 0.352 1.00 47.97 120 THR A CA 1
ATOM 890 C C . THR A 1 120 ? -30.891 -10.944 -0.895 1.00 47.97 120 THR A C 1
ATOM 892 O O . THR A 1 120 ? -29.841 -10.968 -1.541 1.00 47.97 120 THR A O 1
ATOM 895 N N . GLY A 1 121 ? -31.949 -11.723 -1.135 1.00 49.72 121 GLY A N 1
ATOM 896 C CA . GLY A 1 121 ? -32.086 -12.626 -2.283 1.00 49.72 121 GLY A CA 1
ATOM 897 C C . GLY A 1 121 ? -32.377 -11.932 -3.605 1.00 49.72 121 GLY A C 1
ATOM 898 O O . GLY A 1 121 ? -32.374 -10.681 -3.644 1.00 49.72 121 GLY A O 1
#

Foldseek 3Di:
DDADWDDDPNDTDGDDDVVVVVVVVVVLLVVLQVVQVVVVHHRDDPCPVVLVVQLVVDDPLLVLFADQDAADWQCDPNPTDWHRHPAATPGAGRHDTNSVSVSCVSCPDDPPDDPDPPPDD

pLDDT: mean 88.77, std 13.21, range [47.97, 98.12]